Protein AF-A0A3S0DP70-F1 (afdb_monomer)

Foldse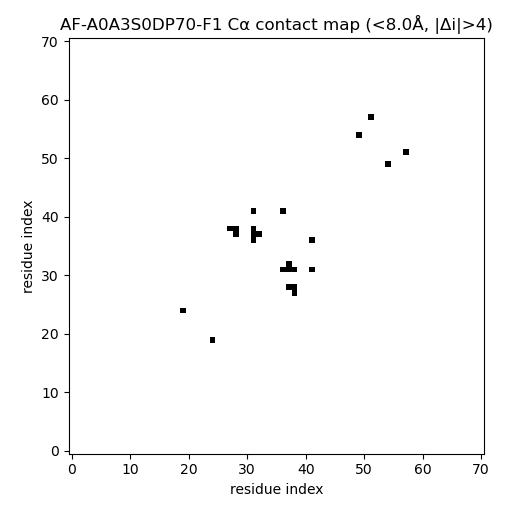ek 3Di:
DDDDDPDPPPPPPDDDDDDDDPVVVVVLQVVCVVVVHGPVVVVVVCVVVVCCVPVPDPPDDDPDDDDDDDD

Solvent-accessible surface area (backbone atoms only — not comparable to full-atom values): 4952 Å² total; per-residue (Å²): 136,86,84,80,76,82,75,77,80,70,75,81,83,77,84,86,88,82,89,74,60,66,67,62,51,53,53,52,46,50,55,21,54,79,66,79,50,46,60,70,57,52,53,53,50,49,52,54,52,50,45,54,75,68,40,94,69,74,73,86,77,79,83,77,82,77,88,86,75,96,129

Radius of gyration: 18.52 Å; Cα contacts (8 Å, |Δi|>4): 12; chains: 1; bounding box: 51×48×29 Å

Structure (mmCIF, N/CA/C/O backbone):
data_AF-A0A3S0DP70-F1
#
_entry.id   AF-A0A3S0DP70-F1
#
loop_
_atom_site.group_PDB
_atom_site.id
_atom_site.type_symbol
_atom_site.label_atom_id
_atom_site.label_alt_id
_atom_site.label_comp_id
_atom_site.label_asym_id
_atom_site.label_entity_id
_atom_site.label_seq_id
_atom_site.pdbx_PDB_ins_code
_atom_site.Cartn_x
_atom_site.Cartn_y
_atom_site.Cartn_z
_atom_site.occupancy
_atom_site.B_iso_or_equiv
_atom_site.auth_seq_id
_atom_site.auth_comp_id
_atom_site.auth_asym_id
_atom_site.auth_atom_id
_atom_site.pdbx_PDB_model_num
ATOM 1 N N . MET A 1 1 ? 37.845 -32.251 6.382 1.00 44.81 1 MET A N 1
ATOM 2 C CA . MET A 1 1 ? 37.275 -31.487 5.246 1.00 44.81 1 MET A CA 1
ATOM 3 C C . MET A 1 1 ? 35.826 -31.141 5.560 1.00 44.81 1 MET A C 1
ATOM 5 O O . MET A 1 1 ? 34.982 -32.025 5.540 1.00 44.81 1 MET A O 1
ATOM 9 N N . GLY A 1 2 ? 35.544 -29.890 5.936 1.00 46.88 2 GLY A N 1
ATOM 10 C CA . GLY A 1 2 ? 34.189 -29.436 6.264 1.00 46.88 2 GLY A CA 1
ATOM 11 C C . GLY A 1 2 ? 33.446 -28.961 5.017 1.00 46.88 2 GLY A C 1
ATOM 12 O O . GLY A 1 2 ? 33.850 -27.981 4.396 1.00 46.88 2 GLY A O 1
ATOM 13 N N . LYS A 1 3 ? 32.355 -29.635 4.644 1.00 47.28 3 LYS A N 1
ATOM 14 C CA . LYS A 1 3 ? 31.419 -29.139 3.626 1.00 47.28 3 LYS A CA 1
ATOM 15 C C . LYS A 1 3 ? 30.490 -28.113 4.279 1.00 47.28 3 LYS A C 1
ATOM 17 O O . LYS A 1 3 ? 29.541 -28.469 4.970 1.00 47.28 3 LYS A O 1
ATOM 22 N N . LYS A 1 4 ? 30.791 -26.829 4.078 1.00 50.59 4 LYS A N 1
ATOM 23 C CA . LYS A 1 4 ? 29.953 -25.697 4.491 1.00 50.59 4 LYS A CA 1
ATOM 24 C C . LYS A 1 4 ? 28.735 -25.648 3.561 1.00 50.59 4 LYS A C 1
ATOM 26 O O . LYS A 1 4 ? 28.860 -25.273 2.398 1.00 50.59 4 LYS A O 1
ATOM 3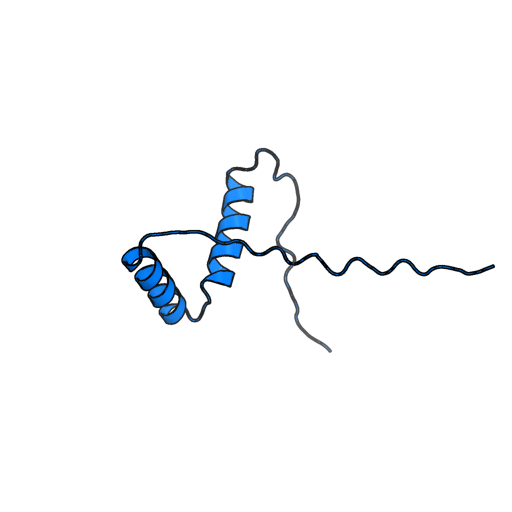1 N N . GLY A 1 5 ? 27.581 -26.100 4.048 1.00 50.59 5 GLY A N 1
ATOM 32 C CA . GLY A 1 5 ? 26.318 -26.007 3.317 1.00 50.59 5 GLY A CA 1
ATOM 33 C C . GLY A 1 5 ? 25.977 -24.544 3.027 1.00 50.59 5 GLY A C 1
ATOM 34 O O . GLY A 1 5 ? 25.985 -23.718 3.940 1.00 50.59 5 GLY A O 1
ATOM 35 N N . LYS A 1 6 ? 25.698 -24.221 1.758 1.00 53.31 6 LYS A N 1
ATOM 36 C CA . LYS A 1 6 ? 25.103 -22.940 1.361 1.00 53.31 6 LYS A CA 1
ATOM 37 C C . LYS A 1 6 ? 23.759 -22.805 2.082 1.00 53.31 6 LYS A C 1
ATOM 39 O O . LYS A 1 6 ? 22.807 -23.501 1.733 1.00 53.31 6 LYS A O 1
ATOM 44 N N . LYS A 1 7 ? 23.680 -21.931 3.089 1.00 55.00 7 LYS A N 1
ATOM 45 C CA . LYS A 1 7 ? 22.389 -21.415 3.551 1.00 55.00 7 LYS A CA 1
ATOM 46 C C . LYS A 1 7 ? 21.790 -20.669 2.365 1.00 55.00 7 LYS A C 1
ATOM 48 O O . LYS A 1 7 ? 22.414 -19.755 1.845 1.00 55.00 7 LYS A O 1
ATOM 53 N N . LYS A 1 8 ? 20.637 -21.138 1.899 1.00 53.94 8 LYS A N 1
ATOM 54 C CA . LYS A 1 8 ? 19.766 -20.411 0.982 1.00 53.94 8 LYS A CA 1
ATOM 55 C C . LYS A 1 8 ? 19.443 -19.093 1.688 1.00 53.94 8 LYS A C 1
ATOM 57 O O . LYS A 1 8 ? 18.810 -19.143 2.743 1.00 53.94 8 LYS A O 1
ATOM 62 N N . ASP A 1 9 ? 20.002 -17.987 1.199 1.00 52.47 9 ASP A N 1
ATOM 63 C CA . ASP A 1 9 ? 19.688 -16.638 1.667 1.00 52.47 9 ASP A CA 1
ATOM 64 C C . ASP A 1 9 ? 18.169 -16.522 1.712 1.00 52.47 9 ASP A C 1
ATOM 66 O O . ASP A 1 9 ? 17.478 -16.671 0.706 1.00 52.47 9 ASP A O 1
ATOM 70 N N . ARG A 1 10 ? 17.656 -16.437 2.934 1.00 55.53 10 ARG A N 1
ATOM 71 C CA . ARG A 1 10 ? 16.244 -16.239 3.212 1.00 55.53 10 ARG A CA 1
ATOM 72 C C . ARG A 1 10 ? 16.004 -14.808 2.763 1.00 55.53 10 ARG A C 1
ATOM 74 O O . ARG A 1 10 ? 16.590 -13.932 3.390 1.00 55.53 10 ARG A O 1
ATOM 81 N N . ASP A 1 11 ? 15.277 -14.628 1.661 1.00 57.59 11 ASP A N 1
ATOM 82 C CA . ASP A 1 11 ? 14.956 -13.345 1.034 1.00 57.59 11 ASP A CA 1
ATOM 83 C C . ASP A 1 11 ? 15.010 -12.199 2.050 1.00 57.59 11 ASP A C 1
ATOM 85 O O . ASP A 1 11 ? 14.222 -12.172 2.999 1.00 57.59 11 ASP A O 1
ATOM 89 N N . GLU A 1 12 ? 15.998 -11.309 1.913 1.00 66.56 12 GLU A N 1
ATOM 90 C CA . GLU A 1 12 ? 16.149 -10.177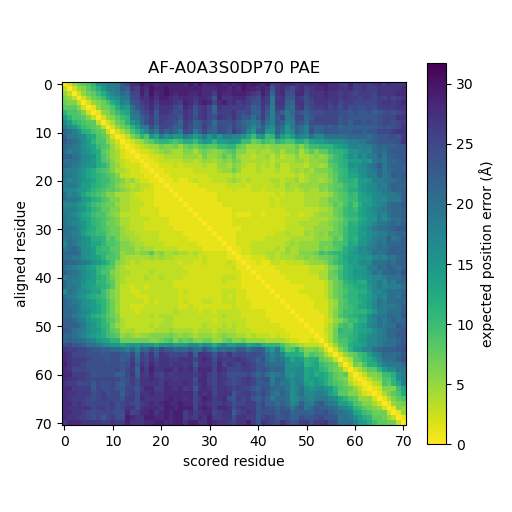 2.820 1.00 66.56 12 GLU A CA 1
ATOM 91 C C . GLU A 1 12 ? 14.923 -9.274 2.669 1.00 66.56 12 GLU A C 1
ATOM 93 O O . GLU A 1 12 ? 14.788 -8.502 1.719 1.00 66.56 12 GLU A O 1
ATOM 98 N N . GLU A 1 13 ? 13.978 -9.420 3.596 1.00 70.12 13 GLU A N 1
ATOM 99 C CA . GLU A 1 13 ? 12.740 -8.659 3.595 1.00 70.12 13 GLU A CA 1
ATOM 100 C C . GLU A 1 13 ? 13.062 -7.194 3.937 1.00 70.12 13 GLU A C 1
ATOM 102 O O . GLU A 1 13 ? 13.233 -6.811 5.097 1.00 70.12 13 GLU A O 1
ATOM 107 N N . ALA A 1 14 ? 13.206 -6.366 2.901 1.00 80.75 14 ALA A N 1
ATOM 108 C CA . ALA A 1 14 ? 13.507 -4.950 3.049 1.00 80.75 14 ALA A CA 1
ATOM 109 C C . ALA A 1 14 ? 12.246 -4.159 3.430 1.00 80.75 14 ALA A C 1
ATOM 111 O O . ALA A 1 14 ? 11.189 -4.272 2.803 1.00 80.75 14 ALA A O 1
ATOM 112 N N . LYS A 1 15 ? 12.360 -3.315 4.461 1.00 84.75 15 LYS A N 1
ATOM 113 C CA . LYS A 1 15 ? 11.282 -2.410 4.883 1.00 84.75 15 LYS A CA 1
ATOM 114 C C . LYS A 1 15 ? 11.268 -1.162 4.002 1.00 84.75 15 LYS A C 1
ATOM 116 O O . LYS A 1 15 ? 12.294 -0.505 3.851 1.00 84.75 15 LYS A O 1
ATOM 121 N N . PHE A 1 16 ? 10.093 -0.792 3.502 1.00 86.44 16 PHE A N 1
ATOM 122 C CA . PHE A 1 16 ? 9.881 0.449 2.757 1.00 86.44 16 PHE A CA 1
ATOM 123 C C . PHE A 1 16 ? 9.079 1.432 3.617 1.00 86.44 16 PHE A C 1
ATOM 125 O O . PHE A 1 16 ? 7.901 1.204 3.889 1.00 86.44 16 PHE A O 1
ATOM 132 N N . VAL A 1 17 ? 9.734 2.491 4.103 1.00 88.25 17 VAL A N 1
ATOM 133 C CA . VAL A 1 17 ? 9.115 3.522 4.953 1.00 88.25 17 VAL A CA 1
ATOM 134 C C . VAL A 1 17 ? 8.904 4.782 4.123 1.00 88.25 17 VAL A C 1
ATOM 136 O O . VAL A 1 17 ? 9.869 5.392 3.672 1.00 88.25 17 VAL A O 1
ATOM 139 N N . ILE A 1 18 ? 7.645 5.182 3.952 1.00 88.94 18 ILE A N 1
ATOM 140 C CA . ILE A 1 18 ? 7.249 6.373 3.194 1.00 88.94 18 ILE A CA 1
ATOM 141 C C . ILE A 1 18 ? 6.518 7.327 4.136 1.00 88.94 18 ILE A C 1
ATOM 143 O O . ILE A 1 18 ? 5.728 6.891 4.976 1.00 88.94 18 ILE A O 1
ATOM 147 N N . ARG A 1 19 ? 6.772 8.629 3.994 1.00 93.88 19 ARG A N 1
ATOM 148 C CA . ARG A 1 19 ? 5.979 9.679 4.639 1.00 93.88 19 ARG A CA 1
ATOM 149 C C . ARG A 1 19 ? 4.993 10.241 3.625 1.00 93.88 19 ARG A C 1
ATOM 151 O O . ARG A 1 19 ? 5.409 10.672 2.555 1.00 93.88 19 ARG A O 1
ATOM 158 N N . ILE A 1 20 ? 3.719 10.229 3.985 1.00 94.19 20 ILE A N 1
ATOM 159 C CA . ILE A 1 20 ? 2.611 10.788 3.210 1.00 94.19 20 ILE A CA 1
ATOM 160 C C . ILE A 1 20 ? 1.715 11.598 4.145 1.00 94.19 20 ILE A C 1
ATOM 162 O O . ILE A 1 20 ? 1.873 11.530 5.368 1.00 94.19 20 ILE A O 1
ATOM 166 N N . GLU A 1 21 ? 0.796 12.369 3.573 1.00 96.94 21 GLU A N 1
ATOM 167 C CA . GLU A 1 21 ? -0.206 13.093 4.346 1.00 96.94 21 GLU A CA 1
ATOM 168 C C . GLU A 1 21 ? -1.098 12.123 5.132 1.00 96.94 21 GLU A C 1
ATOM 170 O O . GLU A 1 21 ? -1.349 10.993 4.700 1.00 96.94 21 GLU A O 1
ATOM 175 N N . LYS A 1 22 ? -1.537 12.547 6.321 1.00 95.19 22 LYS A N 1
ATOM 176 C CA . LYS A 1 22 ? -2.303 11.689 7.226 1.00 95.19 22 LYS A CA 1
ATOM 177 C C . LYS A 1 22 ? -3.640 11.291 6.602 1.00 95.19 22 LYS A C 1
ATOM 179 O O . LYS A 1 22 ? -3.953 10.106 6.587 1.00 95.19 22 LYS A O 1
ATOM 184 N N . ASP A 1 23 ? -4.365 12.256 6.052 1.00 97.25 23 ASP A N 1
ATOM 185 C CA . ASP A 1 23 ? -5.673 12.031 5.439 1.00 97.25 23 ASP A CA 1
ATOM 186 C C . ASP A 1 23 ? -5.572 11.066 4.250 1.00 97.25 23 ASP A C 1
ATOM 188 O O . ASP A 1 23 ? -6.328 10.102 4.179 1.00 97.25 23 ASP A O 1
ATOM 192 N N . LEU A 1 24 ? -4.546 11.220 3.402 1.00 95.81 24 LEU A N 1
ATOM 193 C CA . LEU A 1 24 ? -4.280 10.298 2.291 1.00 95.81 24 LEU A CA 1
ATOM 194 C C . LEU A 1 24 ? -4.005 8.863 2.768 1.00 95.81 24 LEU A C 1
ATOM 196 O O . LEU A 1 24 ? -4.480 7.896 2.172 1.00 95.81 24 LEU A O 1
ATOM 200 N N . ARG A 1 25 ? -3.219 8.702 3.842 1.00 94.88 25 ARG A N 1
ATOM 201 C CA . ARG A 1 25 ? -2.969 7.385 4.443 1.00 94.88 25 ARG A CA 1
ATOM 202 C C . ARG A 1 25 ? -4.266 6.769 4.945 1.00 94.88 25 ARG A C 1
ATOM 204 O O . ARG A 1 25 ? -4.478 5.578 4.730 1.00 94.88 25 ARG A O 1
ATOM 211 N N . ASP A 1 26 ? -5.050 7.542 5.686 1.00 96.00 26 ASP A N 1
ATOM 212 C CA . ASP A 1 26 ? -6.248 7.042 6.344 1.00 96.00 26 ASP A CA 1
ATOM 213 C C . ASP A 1 26 ? -7.302 6.654 5.292 1.00 96.00 26 ASP A C 1
ATOM 215 O O . ASP A 1 26 ? -7.811 5.542 5.372 1.00 96.00 26 ASP A O 1
ATOM 219 N N . GLU A 1 27 ? -7.502 7.453 4.235 1.00 97.06 27 GLU A N 1
ATOM 220 C CA . GLU A 1 27 ? -8.370 7.110 3.093 1.00 97.06 27 GLU A CA 1
ATOM 221 C C . GLU A 1 27 ? -7.907 5.833 2.373 1.00 97.06 27 GLU A C 1
ATOM 223 O O . GLU A 1 27 ? -8.702 4.927 2.124 1.00 97.06 27 GLU A O 1
ATOM 228 N N . PHE A 1 28 ? -6.604 5.700 2.094 1.00 95.19 28 PHE A N 1
ATOM 229 C CA . PHE A 1 28 ? -6.064 4.497 1.455 1.00 95.19 28 PHE A CA 1
ATOM 230 C C . PHE A 1 28 ? -6.256 3.240 2.313 1.00 95.19 28 PHE A C 1
ATOM 232 O O . PHE A 1 28 ? -6.582 2.169 1.797 1.00 95.19 28 PHE A O 1
ATOM 239 N N . VAL A 1 29 ? -6.031 3.347 3.624 1.00 94.12 29 VAL A N 1
ATOM 240 C CA . VAL A 1 29 ? -6.208 2.224 4.552 1.00 94.12 29 VAL A CA 1
ATOM 241 C C . VAL A 1 29 ? -7.683 1.864 4.695 1.00 94.12 29 VAL A C 1
ATOM 243 O O . VAL A 1 29 ? -7.981 0.675 4.762 1.00 94.12 29 VAL A O 1
ATOM 246 N N . ASP A 1 30 ? -8.584 2.844 4.729 1.00 96.38 30 ASP A N 1
ATOM 247 C CA . ASP A 1 30 ? -10.029 2.616 4.801 1.00 96.38 30 ASP A CA 1
ATOM 248 C C . ASP A 1 30 ? -10.519 1.874 3.555 1.00 96.38 30 ASP A C 1
ATOM 250 O O . ASP A 1 30 ? -11.050 0.771 3.666 1.00 96.38 30 ASP A O 1
ATOM 254 N N . LEU A 1 31 ? -10.140 2.355 2.367 1.00 95.94 31 LEU A N 1
ATOM 255 C CA . LEU A 1 31 ? -10.440 1.689 1.101 1.00 95.94 31 LEU A CA 1
ATOM 256 C C . LEU A 1 31 ? -9.902 0.251 1.050 1.00 95.94 31 LEU A C 1
ATOM 258 O O . LEU A 1 31 ? -10.565 -0.653 0.546 1.00 95.94 31 LEU A O 1
ATOM 262 N N . CYS A 1 32 ? -8.701 0.006 1.584 1.00 95.12 32 CYS A N 1
ATOM 263 C CA . CYS A 1 32 ? -8.174 -1.355 1.673 1.00 95.12 32 CYS A CA 1
ATOM 264 C C . CYS A 1 32 ? -9.072 -2.265 2.526 1.00 95.12 32 CYS A C 1
ATOM 266 O O . CYS A 1 32 ? -9.200 -3.445 2.211 1.00 95.12 32 CYS A O 1
ATOM 268 N N . ARG A 1 33 ? -9.684 -1.744 3.595 1.00 92.75 33 ARG A N 1
ATOM 269 C CA . ARG A 1 33 ? -10.569 -2.515 4.481 1.00 92.75 33 ARG A CA 1
ATOM 270 C C . ARG A 1 33 ? -11.895 -2.823 3.801 1.00 92.75 33 ARG A C 1
ATOM 272 O O . ARG A 1 33 ? -12.334 -3.963 3.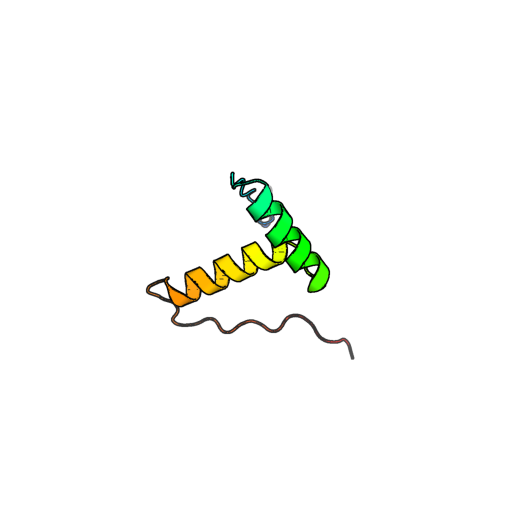892 1.00 92.75 33 ARG A O 1
ATOM 279 N N . ASP A 1 34 ? -12.473 -1.866 3.079 1.00 95.75 34 ASP A N 1
ATOM 280 C CA . ASP A 1 34 ? -13.674 -2.093 2.262 1.00 95.75 34 ASP A CA 1
ATOM 281 C C . ASP A 1 34 ? -13.460 -3.176 1.198 1.00 95.75 34 ASP A C 1
ATO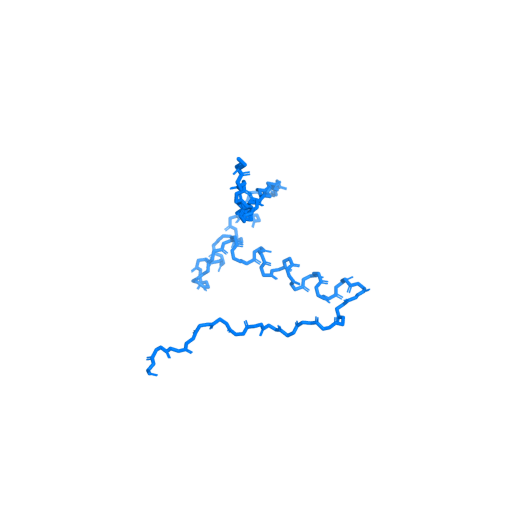M 283 O O . ASP A 1 34 ? -14.357 -3.965 0.908 1.00 95.75 34 ASP A O 1
ATOM 287 N N . LEU A 1 35 ? -12.251 -3.250 0.640 1.00 92.62 35 LEU A N 1
ATOM 288 C CA . LEU A 1 35 ? -11.872 -4.232 -0.378 1.00 92.62 35 LEU A CA 1
ATOM 289 C C . LEU A 1 35 ? -11.354 -5.567 0.194 1.00 92.62 35 LEU A C 1
ATOM 291 O O . LEU A 1 35 ? -10.844 -6.386 -0.573 1.00 92.62 35 LEU A O 1
ATOM 295 N N . ASP A 1 36 ? -11.436 -5.786 1.512 1.00 91.00 36 ASP A N 1
ATOM 296 C CA . ASP A 1 36 ? -10.909 -6.977 2.206 1.00 91.00 36 ASP A CA 1
ATOM 297 C C . ASP A 1 36 ? -9.422 -7.264 1.865 1.00 91.00 36 ASP A C 1
ATOM 299 O O . ASP A 1 36 ? -8.968 -8.395 1.673 1.00 91.00 36 ASP A O 1
ATOM 303 N N . THR A 1 37 ? -8.619 -6.202 1.739 1.00 93.81 37 THR A N 1
ATOM 304 C CA . THR A 1 37 ? -7.183 -6.260 1.432 1.00 93.81 37 THR A CA 1
ATOM 305 C C . THR A 1 37 ? -6.356 -5.494 2.467 1.00 93.81 37 THR A C 1
ATOM 307 O O . THR A 1 37 ? -6.863 -4.890 3.410 1.00 93.81 37 THR A O 1
ATOM 310 N N . THR A 1 38 ? -5.029 -5.541 2.334 1.00 92.88 38 THR A N 1
ATOM 311 C CA . THR A 1 38 ? -4.119 -4.788 3.205 1.00 92.88 38 THR A CA 1
ATOM 312 C C . THR A 1 38 ? -3.338 -3.756 2.411 1.00 92.88 38 THR A C 1
ATOM 314 O O . THR A 1 38 ? -2.925 -4.011 1.278 1.00 92.88 38 THR A O 1
ATOM 317 N N . ALA A 1 39 ? -3.043 -2.624 3.056 1.00 91.12 39 ALA A N 1
ATOM 318 C CA . ALA A 1 39 ? -2.200 -1.568 2.499 1.00 91.12 39 ALA A CA 1
ATOM 319 C C . ALA A 1 39 ? -0.880 -2.121 1.931 1.00 91.12 39 ALA A C 1
ATOM 321 O O . ALA A 1 39 ? -0.450 -1.751 0.843 1.00 91.12 39 ALA A O 1
ATOM 322 N N . SER A 1 40 ? -0.250 -3.072 2.629 1.00 90.00 40 SER A N 1
ATOM 323 C CA . SER A 1 40 ? 0.979 -3.718 2.159 1.00 90.00 40 SER A CA 1
ATOM 324 C C . SER A 1 40 ? 0.774 -4.567 0.899 1.00 90.00 40 SER A C 1
ATOM 326 O O . SER A 1 40 ? 1.660 -4.583 0.043 1.00 90.00 40 SER A O 1
ATOM 328 N N . ARG A 1 41 ? -0.361 -5.272 0.763 1.00 90.25 41 ARG A N 1
ATOM 329 C CA . ARG A 1 41 ? -0.695 -6.043 -0.449 1.00 90.25 41 ARG A CA 1
ATOM 330 C C . ARG A 1 41 ? -0.882 -5.117 -1.641 1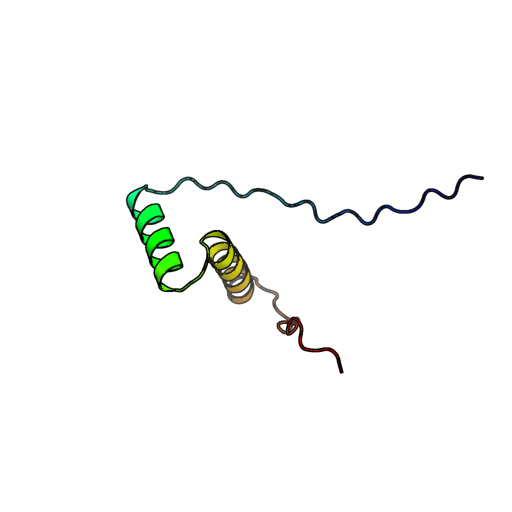.00 90.25 41 ARG A C 1
ATOM 332 O O . ARG A 1 41 ? -0.260 -5.362 -2.673 1.00 90.25 41 ARG A O 1
ATOM 339 N N . GLU A 1 42 ? -1.659 -4.051 -1.479 1.00 94.19 42 GLU A N 1
ATOM 340 C CA . GLU A 1 42 ? -1.926 -3.122 -2.577 1.00 94.19 42 GLU A CA 1
ATOM 341 C C . GLU A 1 42 ? -0.690 -2.325 -2.980 1.00 94.19 42 GLU A C 1
ATOM 343 O O . GLU A 1 42 ? -0.412 -2.226 -4.169 1.00 94.19 42 GLU A O 1
ATOM 348 N N . VAL A 1 43 ? 0.148 -1.877 -2.039 1.00 92.06 43 VAL A N 1
ATOM 349 C CA . VAL A 1 43 ? 1.422 -1.223 -2.387 1.00 92.06 43 VAL A CA 1
ATOM 350 C C . VAL A 1 43 ? 2.339 -2.173 -3.165 1.00 92.06 43 VAL A C 1
ATOM 352 O O . VAL A 1 43 ? 2.918 -1.779 -4.174 1.00 92.06 43 VAL A O 1
ATOM 355 N N . ARG A 1 44 ? 2.457 -3.447 -2.762 1.00 90.31 44 ARG A N 1
ATOM 356 C CA . ARG A 1 44 ? 3.257 -4.437 -3.510 1.00 90.31 44 ARG A CA 1
ATOM 357 C C . ARG A 1 44 ? 2.690 -4.693 -4.905 1.00 90.31 44 ARG A C 1
ATOM 359 O O . ARG A 1 44 ? 3.461 -4.803 -5.857 1.00 90.31 44 ARG A O 1
ATOM 366 N N . ARG A 1 45 ? 1.364 -4.800 -5.029 1.00 89.94 45 ARG A N 1
ATOM 367 C CA . ARG A 1 45 ? 0.674 -4.990 -6.310 1.00 89.94 45 ARG A CA 1
ATOM 368 C C . ARG A 1 45 ? 0.898 -3.792 -7.224 1.00 89.94 45 ARG A C 1
ATOM 370 O O . ARG A 1 45 ? 1.342 -3.984 -8.351 1.00 89.94 45 ARG A O 1
ATOM 377 N N . PHE A 1 46 ? 0.699 -2.587 -6.699 1.00 91.81 46 PHE A N 1
ATOM 378 C CA . PHE A 1 46 ? 0.968 -1.335 -7.389 1.00 91.81 46 PHE A CA 1
ATOM 379 C C . PHE A 1 46 ? 2.413 -1.272 -7.879 1.00 91.81 46 PHE A C 1
ATOM 381 O O . PHE A 1 46 ? 2.627 -1.034 -9.058 1.00 91.81 46 PHE A O 1
ATOM 388 N N . ILE A 1 47 ? 3.405 -1.568 -7.030 1.00 90.62 47 ILE A N 1
ATOM 389 C CA . ILE A 1 47 ? 4.822 -1.561 -7.429 1.00 90.62 47 ILE A CA 1
ATOM 390 C C . ILE A 1 47 ? 5.078 -2.545 -8.580 1.00 90.62 47 ILE A C 1
ATOM 392 O O . ILE A 1 47 ? 5.739 -2.181 -9.549 1.00 90.62 47 ILE A O 1
ATOM 396 N N . ARG A 1 48 ? 4.551 -3.776 -8.512 1.00 89.69 48 ARG A N 1
ATOM 397 C CA . ARG A 1 48 ? 4.711 -4.770 -9.591 1.00 89.69 48 ARG A CA 1
ATOM 398 C C . ARG A 1 48 ? 4.077 -4.297 -10.898 1.00 89.69 48 ARG A C 1
ATOM 400 O O . ARG A 1 48 ? 4.726 -4.365 -11.935 1.00 89.69 48 ARG A O 1
ATOM 407 N N . SER A 1 49 ? 2.842 -3.802 -10.842 1.00 89.25 49 SER A N 1
ATOM 408 C CA . SER A 1 49 ? 2.129 -3.268 -12.008 1.00 89.25 49 SER A CA 1
ATOM 409 C C . SER A 1 49 ? 2.837 -2.047 -12.594 1.00 89.25 49 SER A C 1
ATOM 411 O O . SER A 1 49 ? 3.051 -1.982 -13.798 1.00 89.25 49 SER A O 1
ATOM 413 N N . TYR A 1 50 ? 3.282 -1.124 -11.743 1.00 92.38 50 TYR A N 1
ATOM 414 C CA . TYR A 1 50 ? 4.003 0.078 -12.141 1.00 92.38 50 TYR A CA 1
ATOM 415 C C . TYR A 1 50 ? 5.325 -0.260 -12.836 1.00 92.38 50 TYR A C 1
ATOM 417 O O . TYR A 1 50 ? 5.640 0.319 -13.872 1.00 92.38 50 TYR A O 1
ATOM 425 N N . LEU A 1 51 ? 6.082 -1.228 -12.308 1.00 89.56 51 LEU A N 1
ATOM 426 C CA . LEU A 1 51 ? 7.307 -1.719 -12.941 1.00 89.56 51 LEU A CA 1
ATOM 427 C C . LEU A 1 51 ? 7.034 -2.454 -14.257 1.00 89.56 51 LEU A C 1
ATOM 429 O O . LEU A 1 51 ? 7.839 -2.337 -15.171 1.00 89.56 51 LEU A O 1
ATOM 433 N N . ALA A 1 52 ? 5.930 -3.193 -14.374 1.00 86.81 52 ALA A N 1
ATOM 434 C CA . ALA A 1 52 ? 5.566 -3.869 -15.618 1.00 86.81 52 ALA A CA 1
ATOM 435 C C . ALA A 1 52 ? 5.190 -2.872 -16.726 1.00 86.81 52 ALA A C 1
ATOM 437 O O . ALA A 1 52 ? 5.563 -3.059 -17.879 1.00 86.81 52 ALA A O 1
ATOM 438 N N . GLU A 1 53 ? 4.481 -1.804 -16.367 1.00 88.81 53 GLU A N 1
ATOM 439 C CA . GLU A 1 53 ? 4.024 -0.781 -17.307 1.00 88.81 53 GLU A CA 1
ATOM 440 C C . GLU A 1 53 ? 5.144 0.195 -17.707 1.00 88.81 53 GLU A C 1
ATOM 442 O O . GLU A 1 53 ? 5.239 0.597 -18.864 1.00 88.81 53 GLU A O 1
ATOM 447 N N . ASN A 1 54 ? 6.027 0.549 -16.765 1.00 89.62 54 ASN A N 1
ATOM 448 C CA . ASN A 1 54 ? 7.036 1.601 -16.953 1.00 89.62 54 ASN A CA 1
ATOM 449 C C . ASN A 1 54 ? 8.473 1.069 -17.080 1.00 89.62 54 ASN A C 1
ATOM 451 O O . ASN A 1 54 ? 9.380 1.787 -17.513 1.00 89.62 54 ASN A O 1
ATOM 455 N N . GLY A 1 55 ? 8.714 -0.185 -16.704 1.00 75.81 55 GLY A N 1
ATOM 456 C CA . GLY A 1 55 ? 9.995 -0.850 -16.886 1.00 75.81 55 GLY A CA 1
ATOM 457 C C . GLY A 1 55 ? 10.188 -1.183 -18.358 1.00 75.81 55 GLY A C 1
ATOM 458 O O . GLY A 1 55 ? 9.505 -2.044 -18.902 1.00 75.81 55 GLY A O 1
ATOM 459 N N . ARG A 1 56 ? 11.139 -0.511 -19.013 1.00 60.34 56 ARG A N 1
ATOM 460 C CA . ARG A 1 56 ? 11.550 -0.741 -20.412 1.00 60.34 56 ARG A CA 1
ATOM 461 C C . ARG A 1 56 ? 12.180 -2.134 -20.642 1.00 60.34 56 ARG A C 1
ATOM 463 O O . ARG A 1 56 ? 13.323 -2.224 -21.078 1.00 60.34 56 ARG A O 1
ATOM 470 N N . GLY A 1 57 ? 11.471 -3.219 -20.338 1.00 56.72 57 GLY A N 1
ATOM 471 C CA . GLY A 1 57 ? 12.004 -4.576 -20.445 1.00 56.72 57 GLY A CA 1
ATOM 472 C C . GLY A 1 57 ? 11.146 -5.698 -19.861 1.00 56.72 57 GLY A C 1
ATOM 473 O O . GLY A 1 57 ? 11.713 -6.708 -19.463 1.00 56.72 57 GLY A O 1
ATOM 474 N N . ALA A 1 58 ? 9.817 -5.575 -19.808 1.00 50.97 58 ALA A N 1
ATOM 475 C CA . ALA A 1 58 ? 8.942 -6.721 -19.544 1.00 50.97 58 ALA A CA 1
ATOM 476 C C . ALA A 1 58 ? 8.739 -7.564 -20.822 1.00 50.97 58 ALA A C 1
ATOM 478 O O . ALA A 1 58 ? 7.625 -7.719 -21.312 1.00 50.97 58 ALA A O 1
ATOM 479 N N . SER A 1 59 ? 9.827 -8.100 -21.377 1.00 52.19 59 SER A N 1
ATOM 480 C CA . SER A 1 59 ? 9.722 -9.352 -22.123 1.00 52.19 59 SER A CA 1
ATOM 481 C C . SER A 1 59 ? 9.831 -10.470 -21.095 1.00 52.19 59 SER A C 1
ATOM 483 O O . SER A 1 59 ? 10.879 -10.639 -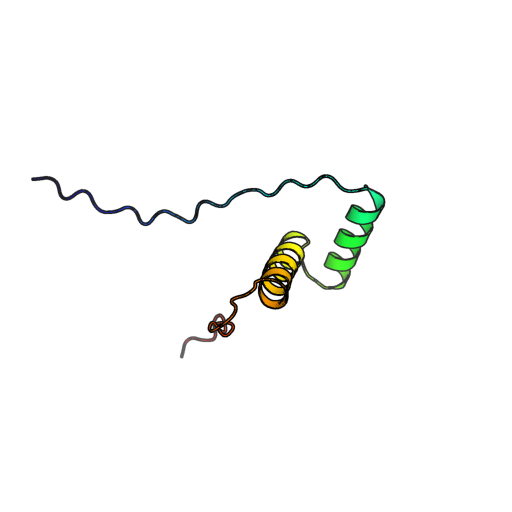20.482 1.00 52.19 59 SER A O 1
ATOM 485 N N . ASP A 1 60 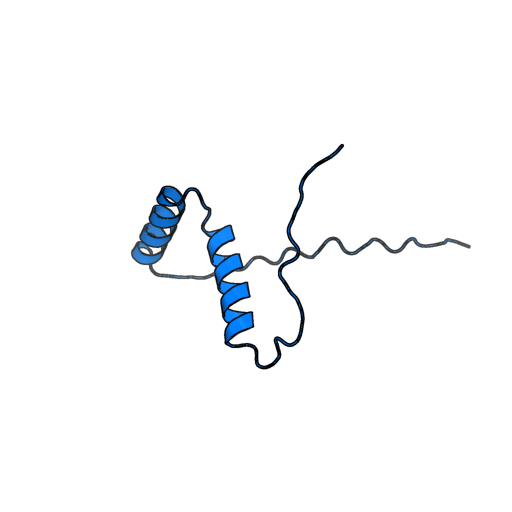? 8.744 -11.218 -20.949 1.00 57.06 60 ASP A N 1
ATOM 486 C CA . ASP A 1 60 ? 8.715 -12.556 -20.359 1.00 57.06 60 ASP A CA 1
ATOM 487 C C . ASP A 1 60 ? 8.778 -12.660 -18.822 1.00 57.06 60 ASP A C 1
ATOM 489 O O . ASP A 1 60 ? 9.818 -12.898 -18.215 1.00 57.06 60 ASP A O 1
ATOM 493 N N . ALA A 1 61 ? 7.608 -12.550 -18.189 1.00 47.84 61 ALA A N 1
ATOM 494 C CA . ALA A 1 61 ? 7.214 -13.486 -17.134 1.00 47.84 61 ALA A CA 1
ATOM 495 C C . ALA A 1 61 ? 5.693 -13.384 -16.906 1.00 47.84 61 ALA A C 1
ATOM 497 O O . ALA A 1 61 ? 5.228 -12.385 -16.346 1.00 47.84 61 ALA A O 1
ATOM 498 N N . PRO A 1 62 ? 4.888 -14.375 -17.334 1.00 54.88 62 PRO A N 1
ATOM 499 C CA . PRO A 1 62 ? 3.481 -14.433 -16.961 1.00 54.88 62 PRO A CA 1
ATOM 500 C C . PRO A 1 62 ? 3.333 -14.586 -15.437 1.00 54.88 62 PRO A C 1
ATOM 502 O O . PRO A 1 62 ? 4.230 -15.119 -14.776 1.00 54.88 62 PRO A O 1
ATOM 505 N N . PRO A 1 63 ? 2.207 -14.137 -14.854 1.00 52.25 63 PRO A N 1
ATOM 506 C CA . PRO A 1 63 ? 1.931 -14.368 -13.446 1.00 52.25 63 PRO A CA 1
ATOM 507 C C . PRO A 1 63 ? 1.825 -15.876 -13.216 1.00 52.25 63 PRO A C 1
ATOM 509 O O . PRO A 1 63 ? 0.889 -16.511 -13.698 1.00 52.25 63 PRO A O 1
ATOM 512 N N . SER A 1 64 ? 2.786 -16.448 -12.488 1.00 51.59 64 SER A N 1
ATOM 513 C CA . SER A 1 64 ? 2.646 -17.795 -11.942 1.00 51.59 64 SER A CA 1
ATOM 514 C C . SER A 1 64 ? 1.345 -17.852 -11.1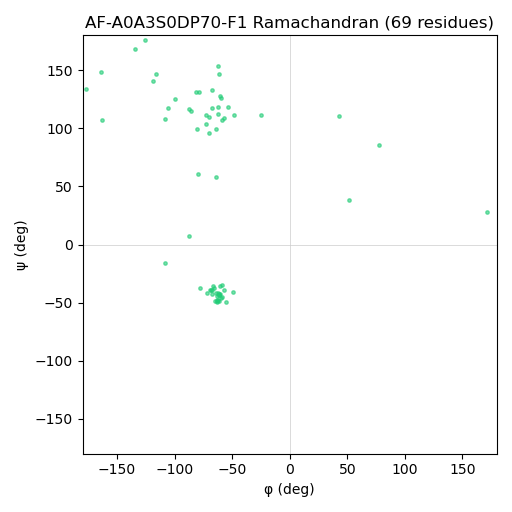34 1.00 51.59 64 SER A C 1
ATOM 516 O O . SER A 1 64 ? 1.222 -17.089 -10.169 1.00 51.59 64 SER A O 1
ATOM 518 N N . PRO A 1 65 ? 0.371 -18.701 -11.506 1.00 58.91 65 PRO A N 1
ATOM 519 C CA . PRO A 1 65 ? -0.780 -18.948 -10.659 1.00 58.91 65 PRO A CA 1
ATOM 520 C C . PRO A 1 65 ? -0.293 -19.686 -9.411 1.00 58.91 65 PRO A C 1
ATOM 522 O O . PRO A 1 65 ? 0.287 -20.769 -9.488 1.00 58.91 65 PRO A O 1
ATOM 525 N N . ASP A 1 66 ? -0.473 -19.043 -8.263 1.00 52.81 66 ASP A N 1
ATOM 526 C CA . ASP A 1 66 ? -0.275 -19.648 -6.954 1.00 52.81 66 ASP A CA 1
ATOM 527 C C . ASP A 1 66 ? -1.349 -20.724 -6.718 1.00 52.81 66 ASP A C 1
ATOM 529 O O . ASP A 1 66 ? -2.527 -20.489 -6.972 1.00 52.81 66 ASP A O 1
ATOM 533 N N . ALA A 1 67 ? -0.894 -21.888 -6.257 1.00 52.06 67 ALA A N 1
ATOM 534 C CA . ALA A 1 67 ? -1.596 -22.869 -5.430 1.00 52.06 67 ALA A CA 1
ATOM 535 C C . ALA A 1 67 ? -3.073 -23.228 -5.732 1.00 52.06 67 ALA A C 1
ATOM 537 O O . ALA A 1 67 ? -4.015 -22.535 -5.363 1.00 52.06 67 ALA A O 1
ATOM 538 N N . GLY A 1 68 ? -3.255 -24.458 -6.211 1.00 44.06 68 GLY A N 1
ATOM 539 C CA . GLY A 1 68 ? -4.440 -25.294 -5.997 1.00 44.06 68 GLY A CA 1
ATOM 540 C C . GLY A 1 68 ? -4.183 -26.644 -6.663 1.00 44.06 68 GLY A C 1
ATOM 541 O O . GLY A 1 68 ? -3.663 -26.676 -7.769 1.00 44.06 68 GLY A O 1
ATOM 542 N N . GLU A 1 69 ? -4.427 -27.814 -6.102 1.00 46.72 69 GLU A N 1
ATOM 543 C CA . GLU A 1 69 ? -4.904 -28.297 -4.814 1.00 46.72 69 GLU A CA 1
ATOM 544 C C . GLU A 1 69 ? -4.515 -29.790 -4.829 1.00 46.72 69 GLU A C 1
ATOM 546 O O . GLU A 1 69 ? -4.408 -30.401 -5.895 1.00 46.72 69 GLU A O 1
ATOM 551 N N . SER A 1 70 ? -4.206 -30.358 -3.669 1.00 56.88 70 SER A N 1
ATOM 552 C CA . SER A 1 70 ? -3.855 -31.770 -3.529 1.00 56.88 70 SER A CA 1
ATOM 553 C C . SER A 1 70 ? -5.000 -32.679 -3.995 1.00 56.88 70 SER A C 1
ATOM 555 O O . SER A 1 70 ? -6.096 -32.589 -3.446 1.00 56.88 70 SER A O 1
ATOM 557 N N . ALA A 1 71 ? -4.724 -33.602 -4.917 1.00 47.53 71 ALA A N 1
ATOM 558 C CA . ALA A 1 71 ? -5.458 -34.859 -5.086 1.00 47.53 71 ALA A CA 1
ATOM 559 C C . ALA A 1 71 ? -4.533 -35.916 -5.700 1.00 47.53 71 ALA A C 1
ATOM 561 O O . ALA A 1 71 ? -3.894 -35.607 -6.732 1.00 47.53 71 ALA A O 1
#

Secondary structure (DSSP, 8-state):
---------------------HHHHHHHHHHHHHTT--HHHHHHHHHHHHHHHHSTT--S---PPP-----

pLDDT: mean 75.99, std 19.46, range [44.06, 97.25]

Mean predicted aligned error: 12.93 Å

Sequence (71 aa):
MGKKGKKKDRDEEAKFVIRIEKDLRDEFVDLCRDLDTTASREVRRFIRSYLAENGRGASDAPPSPDAGESA